Protein AF-A0AAD9K974-F1 (afdb_monomer)

Organism: NCBI:txid53620

Radius of gyration: 23.5 Å; Cα contacts (8 Å, |Δi|>4): 25; chains: 1; bounding box: 44×28×65 Å

Foldseek 3Di:
DVVVVVVVCCVVVCVVCVPVVVVVVVVVVVVVVVVVCVVCVVVVNHPDPPDPVLVVVLVVQVVVLVVCVVVVVDDPVVSVVSVCCSPVPDDD

Structure (mmCIF, N/CA/C/O backbone):
data_AF-A0AAD9K974-F1
#
_entry.id   AF-A0AAD9K974-F1
#
loop_
_atom_site.group_PDB
_atom_site.id
_atom_site.type_symbol
_atom_site.label_atom_id
_atom_site.label_alt_id
_atom_site.label_comp_id
_atom_site.label_asym_id
_atom_site.label_entity_id
_atom_site.label_seq_id
_atom_site.pdbx_PDB_ins_code
_atom_site.Cartn_x
_atom_site.Cartn_y
_atom_site.Cartn_z
_atom_site.occupancy
_atom_site.B_iso_or_equiv
_atom_site.auth_seq_id
_atom_site.auth_comp_id
_atom_site.auth_asym_id
_atom_site.auth_atom_id
_atom_site.pdbx_PDB_model_num
ATOM 1 N N . MET A 1 1 ? 5.229 -13.752 -23.398 1.00 51.62 1 MET A N 1
ATOM 2 C CA . MET A 1 1 ? 6.401 -13.051 -23.981 1.00 51.62 1 MET A CA 1
ATOM 3 C C . MET A 1 1 ? 6.726 -11.714 -23.298 1.00 51.62 1 MET A C 1
ATOM 5 O O . MET A 1 1 ? 7.898 -11.377 -23.234 1.00 51.62 1 MET A O 1
ATOM 9 N N . TYR A 1 2 ? 5.754 -10.977 -22.737 1.00 63.09 2 TYR A N 1
ATOM 10 C CA . TYR A 1 2 ? 6.002 -9.670 -22.094 1.00 63.09 2 TYR A CA 1
ATOM 11 C C . TYR A 1 2 ? 6.761 -9.756 -20.751 1.00 63.09 2 TYR A C 1
ATOM 13 O O . TYR A 1 2 ? 7.596 -8.907 -20.445 1.00 63.09 2 TYR A O 1
ATOM 21 N N . GLU A 1 3 ? 6.534 -10.816 -19.967 1.00 71.56 3 GLU A N 1
ATOM 22 C CA . GLU A 1 3 ? 7.197 -11.019 -18.667 1.00 71.56 3 GLU A CA 1
ATOM 23 C C . GLU A 1 3 ? 8.702 -11.267 -18.762 1.00 71.56 3 GLU A C 1
ATOM 25 O O . GLU A 1 3 ? 9.450 -10.740 -17.943 1.00 71.56 3 GLU A O 1
ATOM 30 N N . SER A 1 4 ? 9.166 -12.010 -19.770 1.00 75.25 4 SER A N 1
ATOM 31 C CA . SER A 1 4 ? 10.598 -12.266 -19.967 1.00 75.25 4 SER A CA 1
ATOM 32 C C . SER A 1 4 ? 11.356 -10.971 -20.255 1.00 75.25 4 SER A C 1
ATOM 34 O O . SER A 1 4 ? 12.387 -10.718 -19.641 1.00 75.25 4 SER A O 1
ATOM 36 N N . TRP A 1 5 ? 10.802 -10.106 -21.110 1.00 75.62 5 TRP A N 1
ATOM 37 C CA . TRP A 1 5 ? 11.387 -8.798 -21.408 1.00 75.62 5 TRP A CA 1
ATOM 38 C C . TRP A 1 5 ? 11.386 -7.875 -20.183 1.00 75.62 5 TRP A C 1
ATOM 40 O O . TRP A 1 5 ? 12.400 -7.255 -19.874 1.00 75.62 5 TRP A O 1
ATOM 50 N N . ASN A 1 6 ? 10.286 -7.846 -19.428 1.00 77.94 6 ASN A N 1
ATOM 51 C CA . ASN A 1 6 ? 10.172 -7.057 -18.200 1.00 77.94 6 ASN A CA 1
ATOM 52 C C . ASN A 1 6 ? 11.160 -7.537 -17.117 1.00 77.94 6 ASN A C 1
ATOM 54 O O . ASN A 1 6 ? 11.759 -6.718 -16.423 1.00 77.94 6 ASN A O 1
ATOM 58 N N . ASN A 1 7 ? 11.390 -8.850 -17.005 1.00 78.44 7 ASN 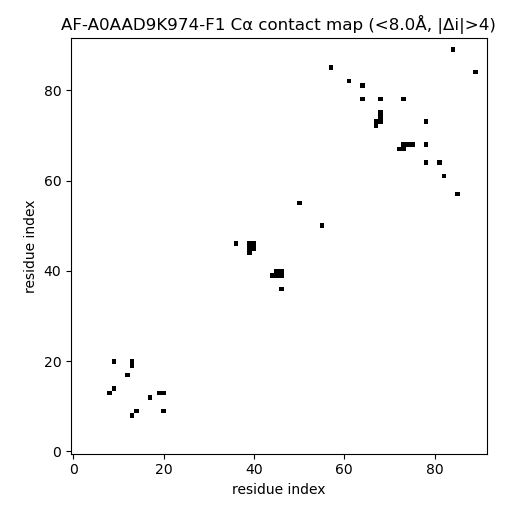A N 1
ATOM 59 C CA . ASN A 1 7 ? 12.372 -9.425 -16.083 1.00 78.44 7 ASN A CA 1
ATOM 60 C C . ASN A 1 7 ? 13.814 -9.134 -16.506 1.00 78.44 7 ASN A C 1
ATOM 62 O O . ASN A 1 7 ? 14.624 -8.754 -15.661 1.00 78.44 7 ASN A O 1
ATOM 66 N N . SER A 1 8 ? 14.140 -9.247 -17.794 1.00 78.00 8 SER A N 1
ATOM 67 C CA . SER A 1 8 ? 15.464 -8.876 -18.303 1.00 78.00 8 SER A CA 1
ATOM 68 C C . SER A 1 8 ? 15.728 -7.378 -18.127 1.00 78.00 8 SER A C 1
ATOM 70 O O . SER A 1 8 ? 16.779 -6.996 -17.620 1.00 78.00 8 SER A O 1
ATOM 72 N N . PHE A 1 9 ? 14.751 -6.524 -18.439 1.00 76.19 9 PHE A N 1
ATOM 73 C CA . PHE A 1 9 ? 14.836 -5.079 -18.222 1.00 76.19 9 PHE A CA 1
ATOM 74 C C . PHE A 1 9 ? 14.984 -4.727 -16.733 1.00 76.19 9 PHE A C 1
ATOM 76 O O . PHE A 1 9 ? 15.779 -3.861 -16.368 1.00 76.19 9 PHE A O 1
ATOM 83 N N . ARG A 1 10 ? 14.288 -5.452 -15.848 1.00 76.00 10 ARG A N 1
ATOM 84 C CA . ARG A 1 10 ? 14.456 -5.343 -14.393 1.00 76.00 10 ARG A CA 1
ATOM 85 C C . ARG A 1 10 ? 15.845 -5.739 -13.935 1.00 76.00 10 ARG A C 1
ATOM 87 O O . ARG A 1 10 ? 16.413 -5.037 -13.109 1.00 76.00 10 ARG A O 1
ATOM 94 N N . SER A 1 11 ? 16.400 -6.814 -14.476 1.00 77.31 11 SER A N 1
ATOM 95 C CA . SER A 1 11 ? 17.758 -7.241 -14.147 1.00 77.31 11 SER A CA 1
ATOM 96 C C . SER A 1 11 ? 18.812 -6.231 -14.610 1.00 77.31 11 SER A C 1
ATOM 98 O O . SER A 1 11 ? 19.801 -6.035 -13.913 1.00 77.31 11 SER A O 1
ATOM 100 N N . LEU A 1 12 ? 18.608 -5.580 -15.759 1.00 78.06 12 LEU A N 1
ATOM 101 C CA . LEU A 1 12 ? 19.547 -4.596 -16.307 1.00 78.06 12 LEU A CA 1
ATOM 102 C C . LEU A 1 12 ? 19.462 -3.236 -15.603 1.00 78.06 12 LEU A C 1
ATOM 104 O O . LEU A 1 12 ? 20.476 -2.682 -15.187 1.00 78.06 12 LEU A O 1
ATOM 108 N N . VAL A 1 13 ? 18.256 -2.684 -15.464 1.00 72.69 13 VAL A N 1
ATOM 109 C CA . VAL A 1 13 ? 18.052 -1.307 -14.979 1.00 72.69 13 VAL A CA 1
ATOM 110 C C . VAL A 1 13 ? 17.814 -1.263 -13.467 1.00 72.69 13 VAL A C 1
ATOM 112 O O . VAL A 1 13 ? 18.090 -0.254 -12.822 1.00 72.69 13 VAL A O 1
ATOM 115 N N . GLY A 1 14 ? 17.344 -2.363 -12.873 1.00 67.00 14 GLY A N 1
ATOM 116 C CA . GLY A 1 14 ? 17.054 -2.467 -11.439 1.00 67.00 14 GLY A CA 1
ATOM 117 C C . GLY A 1 14 ? 18.271 -2.321 -10.544 1.00 67.00 14 GLY A C 1
ATOM 118 O O . GLY A 1 14 ? 18.163 -1.696 -9.492 1.00 67.00 14 GLY A O 1
ATOM 119 N N . CYS A 1 15 ? 19.423 -2.828 -10.982 1.00 68.88 15 CYS A N 1
ATOM 120 C CA . CYS A 1 15 ? 20.669 -2.723 -10.227 1.00 68.88 15 CYS A CA 1
ATOM 121 C C . CYS A 1 15 ? 21.273 -1.312 -10.280 1.00 68.88 15 CYS A C 1
ATOM 123 O O . CYS A 1 15 ? 21.879 -0.873 -9.310 1.00 68.88 15 CYS A O 1
ATOM 125 N N . SER A 1 16 ? 21.096 -0.593 -11.395 1.00 78.19 16 SER A N 1
ATOM 126 C CA . SER A 1 16 ? 21.694 0.734 -11.599 1.00 78.19 16 SER A CA 1
ATOM 127 C C . SER A 1 16 ? 20.812 1.871 -11.069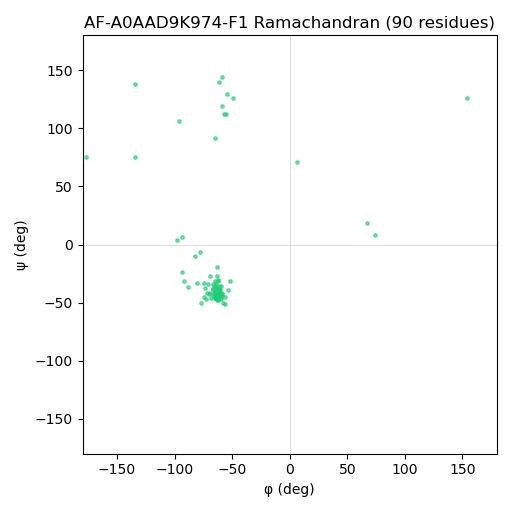 1.00 78.19 16 SER A C 1
ATOM 129 O O . SER A 1 16 ? 21.312 2.829 -10.481 1.00 78.19 16 SER A O 1
ATOM 131 N N . HIS A 1 17 ? 19.488 1.749 -11.207 1.00 76.06 17 HIS A N 1
ATOM 132 C CA . HIS A 1 17 ? 18.535 2.785 -10.810 1.00 76.06 17 HIS A CA 1
ATOM 133 C C . HIS A 1 17 ? 17.352 2.198 -10.022 1.00 76.06 17 HIS A C 1
ATOM 135 O O . HIS A 1 17 ? 16.229 2.104 -10.535 1.00 76.06 17 HIS A O 1
ATOM 141 N N . PRO A 1 18 ? 17.559 1.839 -8.741 1.00 80.38 18 PRO A N 1
ATOM 142 C CA . PRO A 1 18 ? 16.508 1.259 -7.902 1.00 80.38 18 PRO A CA 1
ATOM 143 C C . PRO A 1 18 ? 15.331 2.220 -7.671 1.00 80.38 18 PRO A C 1
ATOM 145 O O . PRO A 1 18 ? 14.197 1.784 -7.475 1.00 80.38 18 PRO A O 1
ATOM 148 N N . SER A 1 19 ? 15.574 3.533 -7.732 1.00 82.56 19 SER A N 1
ATOM 149 C CA . SER A 1 19 ? 14.543 4.570 -7.614 1.00 82.56 19 SER A CA 1
ATOM 150 C C . SER A 1 19 ? 13.506 4.496 -8.735 1.00 82.56 19 SER A C 1
ATOM 152 O O . SER A 1 19 ? 12.315 4.588 -8.455 1.00 82.56 19 SER A O 1
ATOM 154 N N . ILE A 1 20 ? 13.929 4.257 -9.980 1.00 84.12 20 ILE A N 1
ATOM 155 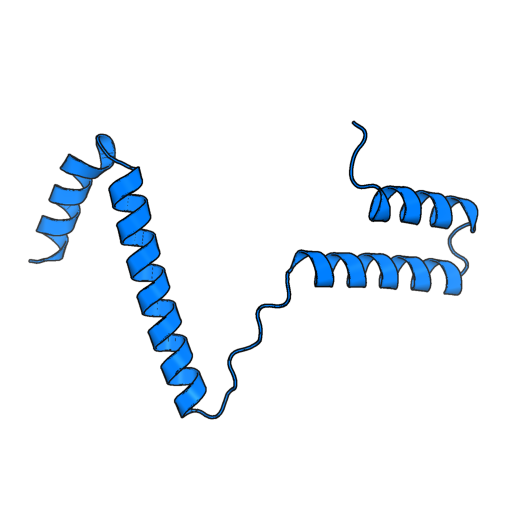C CA . ILE A 1 20 ? 13.030 4.136 -11.137 1.00 84.12 20 ILE A CA 1
ATOM 156 C C . ILE A 1 20 ? 12.085 2.949 -10.942 1.00 84.12 20 ILE A C 1
ATOM 158 O O . ILE A 1 20 ? 10.874 3.078 -11.115 1.00 84.12 20 ILE A O 1
ATOM 162 N N . TRP A 1 21 ? 12.612 1.809 -10.498 1.00 83.44 21 TRP A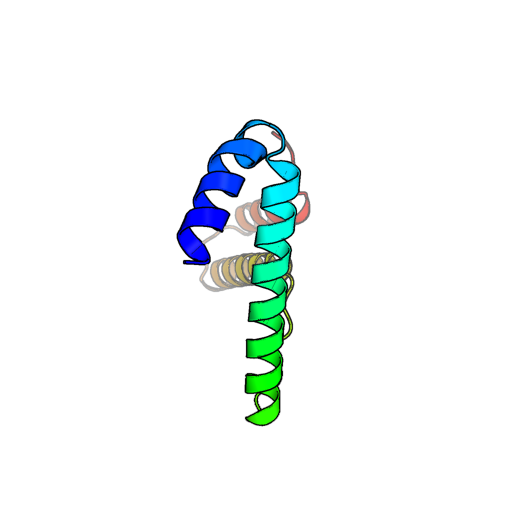 N 1
ATOM 163 C CA . TRP A 1 21 ? 11.791 0.634 -10.210 1.00 83.44 21 TRP A CA 1
ATOM 164 C C . TRP A 1 21 ? 10.854 0.831 -9.033 1.00 83.44 21 TRP A C 1
ATOM 166 O O . TRP A 1 21 ? 9.706 0.400 -9.101 1.00 83.44 21 TRP A O 1
ATOM 176 N N . LYS A 1 22 ? 11.305 1.521 -7.983 1.00 84.94 22 LYS A N 1
ATOM 177 C CA . LYS A 1 22 ? 10.445 1.903 -6.861 1.00 84.94 22 LYS A CA 1
ATOM 178 C C . LYS A 1 22 ? 9.293 2.792 -7.331 1.00 84.94 22 LYS A C 1
ATOM 180 O O . LYS A 1 22 ? 8.161 2.583 -6.911 1.00 84.94 22 LYS A O 1
ATOM 185 N N . THR A 1 23 ? 9.551 3.729 -8.240 1.00 87.19 23 THR A N 1
ATOM 186 C CA . THR A 1 23 ? 8.513 4.572 -8.848 1.00 87.19 23 THR A CA 1
ATOM 187 C C . THR A 1 23 ? 7.537 3.754 -9.690 1.00 87.19 23 THR A C 1
ATOM 189 O O . THR A 1 23 ? 6.330 3.912 -9.529 1.00 87.19 23 THR A O 1
ATOM 192 N N . ILE A 1 24 ? 8.024 2.842 -10.536 1.00 87.62 24 ILE A N 1
ATOM 193 C CA . ILE A 1 24 ? 7.170 1.959 -11.350 1.00 87.62 24 ILE A CA 1
ATOM 194 C C . ILE A 1 24 ? 6.305 1.055 -10.458 1.00 87.62 24 ILE A C 1
ATOM 196 O O . ILE A 1 24 ? 5.116 0.885 -10.718 1.00 87.62 24 ILE A O 1
ATOM 200 N N . ASP A 1 25 ? 6.879 0.484 -9.399 1.00 87.12 25 ASP A N 1
ATOM 201 C CA . ASP A 1 25 ? 6.155 -0.349 -8.435 1.00 87.12 25 ASP A CA 1
ATOM 202 C C . ASP A 1 25 ? 5.081 0.452 -7.688 1.00 87.12 25 ASP A C 1
ATOM 204 O O . ASP A 1 25 ? 3.932 0.021 -7.591 1.00 87.12 25 ASP A O 1
ATOM 208 N N . ASN A 1 26 ? 5.423 1.661 -7.240 1.00 88.75 26 ASN A N 1
ATOM 209 C CA . ASN A 1 26 ? 4.471 2.572 -6.613 1.00 88.75 26 ASN A CA 1
ATOM 210 C C . ASN A 1 26 ? 3.333 2.950 -7.568 1.00 88.75 26 ASN A C 1
ATOM 212 O O . ASN A 1 26 ? 2.180 2.948 -7.149 1.00 88.75 26 ASN A O 1
ATOM 216 N N . LEU A 1 27 ? 3.630 3.208 -8.844 1.00 92.12 27 LEU A N 1
ATOM 217 C CA . LEU A 1 27 ? 2.618 3.522 -9.852 1.00 92.12 27 LEU A CA 1
ATOM 218 C C . LEU A 1 27 ? 1.670 2.338 -10.090 1.00 92.12 27 LEU A C 1
ATOM 220 O O . LEU A 1 27 ? 0.457 2.517 -10.140 1.00 92.12 27 LEU A O 1
ATOM 224 N N . ARG A 1 28 ? 2.203 1.111 -10.166 1.00 90.38 28 ARG A N 1
ATOM 225 C CA . ARG A 1 28 ? 1.387 -0.111 -10.280 1.00 90.38 28 ARG A CA 1
ATOM 226 C C . ARG A 1 28 ? 0.486 -0.306 -9.062 1.00 90.38 28 ARG A C 1
ATOM 228 O O . ARG A 1 28 ? -0.683 -0.660 -9.206 1.00 90.38 28 ARG A O 1
ATOM 235 N N . LYS A 1 29 ? 1.014 -0.064 -7.860 1.00 90.62 29 LYS A N 1
ATOM 236 C CA . LYS A 1 29 ? 0.231 -0.112 -6.617 1.00 90.62 29 LYS A CA 1
ATOM 237 C C . LYS A 1 29 ? -0.868 0.943 -6.604 1.00 90.62 29 LYS A C 1
ATOM 239 O O . LYS A 1 29 ? -1.984 0.632 -6.199 1.00 90.62 29 LYS A O 1
ATOM 244 N N . ASP A 1 30 ? -0.568 2.160 -7.044 1.00 90.06 30 ASP A N 1
ATOM 245 C CA . ASP A 1 30 ? -1.544 3.245 -7.132 1.00 90.06 30 ASP A CA 1
ATOM 246 C C . ASP A 1 30 ? -2.679 2.896 -8.101 1.00 90.06 30 ASP A C 1
ATOM 248 O O . ASP A 1 30 ? -3.848 2.915 -7.718 1.00 90.06 30 ASP A O 1
ATOM 252 N N . GLN A 1 31 ? -2.332 2.409 -9.294 1.00 92.31 31 GLN A N 1
ATOM 253 C CA . GLN A 1 31 ? -3.299 1.942 -10.283 1.00 92.31 31 GLN A CA 1
ATOM 254 C C . GLN A 1 31 ? -4.216 0.843 -9.726 1.00 92.31 31 GLN A C 1
ATOM 256 O O . GLN A 1 31 ? -5.433 0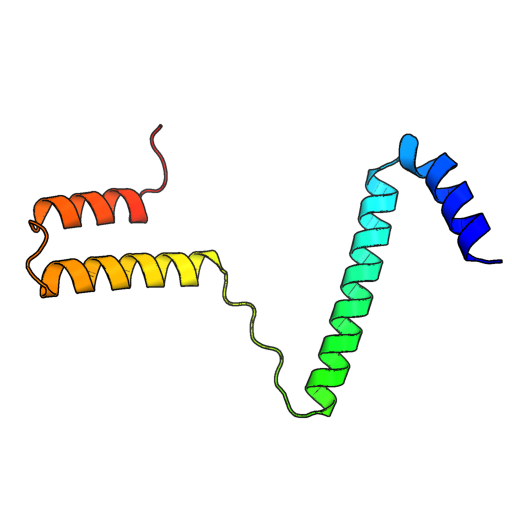.907 -9.904 1.00 92.31 31 GLN A O 1
ATOM 261 N N . ASN A 1 32 ? -3.664 -0.144 -9.016 1.00 89.56 32 ASN A N 1
ATOM 262 C CA . ASN A 1 32 ? -4.465 -1.191 -8.382 1.00 89.56 32 ASN A CA 1
ATOM 263 C C . ASN A 1 32 ? -5.391 -0.621 -7.290 1.00 89.56 32 ASN A C 1
ATOM 265 O O . ASN A 1 32 ? -6.570 -0.962 -7.220 1.00 89.56 32 ASN A O 1
ATOM 269 N N . ASN A 1 33 ? -4.888 0.298 -6.461 1.00 86.81 33 ASN A N 1
ATOM 270 C CA . ASN A 1 33 ? -5.698 0.962 -5.439 1.00 86.81 33 ASN A CA 1
ATOM 271 C C . ASN A 1 33 ? -6.859 1.755 -6.054 1.00 86.81 33 ASN A C 1
ATOM 273 O O . ASN A 1 33 ? -7.966 1.712 -5.516 1.00 86.81 33 ASN A O 1
ATOM 277 N N . LEU A 1 34 ? -6.628 2.441 -7.176 1.00 87.75 34 LEU A N 1
ATOM 278 C CA . LEU A 1 34 ? -7.661 3.159 -7.920 1.00 87.75 34 LEU A CA 1
ATOM 279 C C . LEU A 1 34 ? -8.716 2.205 -8.480 1.00 87.75 34 LEU A C 1
ATOM 281 O O . LEU A 1 34 ? -9.905 2.445 -8.295 1.00 87.75 34 LEU A O 1
ATOM 285 N N . GLN A 1 35 ? -8.308 1.093 -9.094 1.00 90.81 35 GLN A N 1
ATOM 286 C CA . GLN A 1 35 ? -9.249 0.086 -9.598 1.00 90.81 35 GLN A CA 1
ATOM 287 C C . GLN A 1 35 ? -10.126 -0.487 -8.481 1.00 90.81 35 GLN A C 1
ATOM 289 O O . GLN A 1 35 ? -11.343 -0.600 -8.632 1.00 90.81 35 GLN A O 1
ATOM 294 N N . VAL A 1 36 ? -9.527 -0.792 -7.330 1.00 87.44 36 VAL A N 1
ATOM 295 C CA . VAL A 1 36 ? -10.260 -1.258 -6.149 1.00 87.44 36 VAL A CA 1
ATOM 296 C C . VAL A 1 36 ? -11.199 -0.174 -5.615 1.00 87.44 36 VAL A C 1
ATOM 298 O O . VAL A 1 36 ? -12.309 -0.494 -5.196 1.00 87.44 36 VAL A O 1
ATOM 301 N N . ALA A 1 37 ? -10.790 1.096 -5.626 1.00 83.12 37 ALA A N 1
ATOM 302 C CA . ALA A 1 37 ? -11.637 2.208 -5.203 1.00 83.12 37 ALA A CA 1
ATOM 303 C C . ALA A 1 37 ? -12.853 2.378 -6.126 1.00 83.12 37 ALA A C 1
ATOM 305 O O . ALA A 1 37 ? -13.971 2.441 -5.623 1.00 83.12 37 ALA A O 1
ATOM 306 N N . ILE A 1 38 ? -12.652 2.347 -7.447 1.00 88.31 38 ILE A N 1
ATOM 307 C CA . ILE A 1 38 ? -13.726 2.399 -8.453 1.00 88.31 38 ILE A CA 1
ATOM 308 C C . ILE A 1 38 ? -14.701 1.228 -8.265 1.00 88.31 38 ILE A C 1
ATOM 310 O O . ILE A 1 38 ? -15.915 1.412 -8.297 1.00 88.31 38 ILE A O 1
ATOM 314 N N . LEU A 1 39 ? -14.188 0.019 -8.019 1.00 88.25 39 LEU A N 1
ATOM 315 C CA . LEU A 1 39 ? -15.022 -1.161 -7.775 1.00 88.25 39 LEU A CA 1
ATOM 316 C C . LEU A 1 39 ? -15.817 -1.075 -6.462 1.00 88.25 39 LEU A C 1
ATOM 318 O O . LEU A 1 39 ? -16.910 -1.622 -6.359 1.00 88.25 39 LEU A O 1
ATOM 322 N N . ARG A 1 40 ? -15.260 -0.449 -5.424 1.00 83.75 40 ARG A N 1
ATOM 323 C CA . ARG A 1 40 ? -15.968 -0.239 -4.152 1.00 83.75 40 ARG A CA 1
ATOM 324 C C . ARG A 1 40 ? -17.064 0.807 -4.301 1.00 83.75 40 ARG A C 1
ATOM 326 O O . ARG A 1 40 ? -18.172 0.578 -3.823 1.00 83.75 40 ARG A O 1
ATOM 333 N N . ASP A 1 41 ? -16.763 1.885 -5.017 1.00 83.50 41 ASP A N 1
ATOM 334 C CA . ASP A 1 41 ? -17.712 2.946 -5.339 1.00 83.50 41 ASP A CA 1
ATOM 335 C C . ASP A 1 41 ? -18.907 2.406 -6.138 1.00 83.50 41 ASP A C 1
ATOM 337 O O . ASP A 1 41 ? -20.053 2.586 -5.733 1.00 83.50 41 ASP A O 1
ATOM 341 N N . SER A 1 42 ? -18.655 1.590 -7.170 1.00 86.88 42 SER A N 1
ATOM 342 C CA . SER A 1 42 ? -19.723 0.949 -7.954 1.00 86.88 42 SER A CA 1
ATOM 343 C C . SER A 1 42 ? -20.591 -0.029 -7.154 1.00 86.88 42 SER A C 1
ATOM 345 O O . SER A 1 42 ? -21.715 -0.332 -7.547 1.00 86.88 42 SER A O 1
ATOM 347 N N . ARG A 1 43 ? -20.097 -0.513 -6.009 1.00 89.12 43 ARG A N 1
ATOM 348 C CA . ARG A 1 43 ? -20.831 -1.370 -5.063 1.00 89.12 43 ARG A CA 1
ATOM 349 C C . ARG A 1 43 ? -21.521 -0.581 -3.947 1.00 89.12 43 ARG A C 1
ATOM 351 O O . ARG A 1 43 ? -22.016 -1.198 -3.005 1.00 89.12 43 ARG A O 1
ATOM 358 N N . GLY A 1 44 ? -21.513 0.753 -4.002 1.00 85.38 44 GLY A N 1
ATOM 359 C CA . GLY A 1 44 ? -22.076 1.616 -2.962 1.00 85.38 44 GLY A CA 1
ATOM 360 C C . GLY A 1 44 ? -21.321 1.552 -1.630 1.00 85.38 44 GLY A C 1
ATOM 361 O O . GLY A 1 44 ? -21.870 1.916 -0.593 1.00 85.38 44 GLY A O 1
ATOM 362 N N . GLN A 1 45 ? -20.075 1.067 -1.629 1.00 78.19 45 GLN A N 1
ATOM 363 C CA . GLN A 1 45 ? -19.223 1.031 -0.444 1.00 78.19 45 GLN A CA 1
ATOM 364 C C . GLN A 1 45 ? -18.310 2.261 -0.462 1.00 78.19 45 GLN A C 1
ATOM 366 O O . GLN A 1 45 ? -17.355 2.290 -1.244 1.00 78.19 45 GLN A O 1
ATOM 371 N N . PRO A 1 46 ? -18.553 3.275 0.387 1.00 68.56 46 PRO A N 1
ATOM 372 C CA . PRO A 1 46 ? -17.719 4.465 0.393 1.00 68.56 46 PRO A CA 1
ATOM 373 C C . PRO A 1 46 ? -16.271 4.090 0.748 1.00 68.56 46 PRO A C 1
ATOM 375 O O . PRO A 1 46 ? -16.043 3.252 1.632 1.00 68.56 46 PRO A O 1
ATOM 378 N N . PRO A 1 47 ? -15.262 4.694 0.091 1.00 65.50 47 PRO A N 1
ATOM 379 C CA . PRO A 1 47 ? -13.872 4.451 0.435 1.00 65.50 47 PRO A CA 1
ATOM 380 C C . PRO A 1 47 ? -13.652 4.826 1.902 1.00 65.50 47 PRO A C 1
ATOM 382 O O . PRO A 1 47 ? -13.855 5.971 2.310 1.00 65.50 47 PRO A O 1
ATOM 385 N N . ARG A 1 48 ? -13.248 3.840 2.715 1.00 64.88 48 ARG A N 1
ATOM 386 C CA . ARG A 1 48 ? -12.921 4.049 4.129 1.00 64.88 48 ARG A CA 1
ATOM 387 C C . ARG A 1 48 ? -11.863 5.149 4.190 1.00 64.88 48 ARG A C 1
ATOM 389 O O . ARG A 1 48 ? -10.745 4.945 3.711 1.00 64.88 48 ARG A O 1
ATOM 396 N N . LYS A 1 49 ? -12.227 6.320 4.731 1.00 63.28 49 LYS A N 1
ATOM 397 C CA . LYS A 1 49 ? -11.281 7.419 4.959 1.00 63.28 49 LYS A CA 1
ATOM 398 C C . LYS A 1 49 ? -10.070 6.822 5.665 1.00 63.28 49 LYS A C 1
ATOM 400 O O . LYS A 1 49 ? -10.231 6.125 6.670 1.00 63.28 49 LYS A O 1
ATOM 405 N N . ARG A 1 50 ? -8.873 7.043 5.116 1.00 58.16 50 ARG A N 1
ATOM 406 C CA . ARG A 1 50 ? -7.630 6.667 5.790 1.00 58.16 50 ARG A CA 1
ATOM 407 C C . ARG A 1 50 ? -7.554 7.535 7.042 1.00 58.16 50 ARG A C 1
ATOM 409 O O . ARG A 1 50 ? -7.111 8.675 6.971 1.00 58.16 50 ARG A O 1
ATOM 416 N N . GLY A 1 51 ? -8.076 7.035 8.160 1.00 56.97 51 GLY A N 1
ATOM 417 C CA . GLY A 1 51 ? -7.787 7.618 9.460 1.00 56.97 51 GLY A CA 1
ATOM 418 C C . GLY A 1 51 ? -6.272 7.659 9.582 1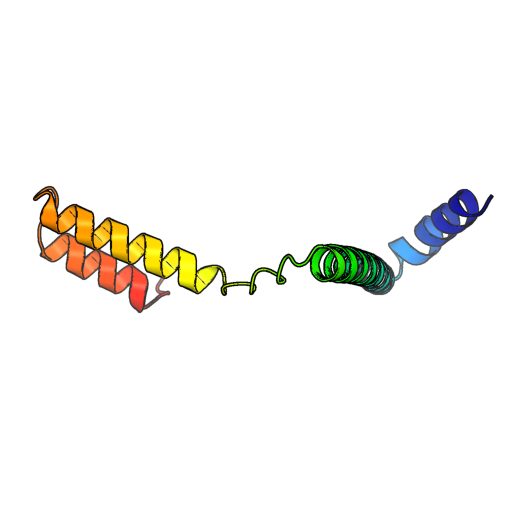.00 56.97 51 GLY A C 1
ATOM 419 O O . GLY A 1 51 ? -5.607 6.670 9.265 1.00 56.97 51 GLY A O 1
ATOM 420 N N . HIS A 1 52 ? -5.721 8.815 9.936 1.00 60.50 52 HIS A N 1
ATOM 421 C CA . HIS A 1 52 ? -4.296 8.919 10.195 1.00 60.50 52 HIS A CA 1
ATOM 422 C C . HIS A 1 52 ? -3.976 7.905 11.298 1.00 60.50 52 HIS A C 1
ATOM 424 O O . HIS A 1 52 ? -4.494 8.023 12.411 1.00 60.50 52 HIS A O 1
ATOM 430 N N . CYS A 1 53 ? -3.226 6.853 10.956 1.00 57.34 53 CYS A N 1
ATOM 431 C CA . CYS A 1 53 ? -3.045 5.676 11.811 1.00 57.34 53 CYS A CA 1
ATOM 432 C C . CYS A 1 53 ? -2.567 6.093 13.209 1.00 57.34 53 CYS A C 1
ATOM 434 O O . CYS A 1 53 ? -3.125 5.664 14.215 1.00 57.34 53 CYS A O 1
ATOM 436 N N . SER A 1 54 ? -1.678 7.087 13.257 1.00 62.34 54 SER A N 1
ATOM 437 C CA . SER A 1 54 ? -1.134 7.655 14.490 1.00 62.34 54 SER A CA 1
ATOM 438 C C . SER A 1 54 ? -2.193 8.303 15.388 1.00 62.34 54 SER A C 1
ATOM 440 O O . SER A 1 54 ? -2.059 8.279 16.605 1.00 62.34 54 SER A O 1
ATOM 442 N N . THR A 1 55 ? -3.267 8.863 14.821 1.00 66.12 55 THR A N 1
ATOM 443 C CA . THR A 1 55 ? -4.373 9.441 15.603 1.00 66.12 55 THR A CA 1
ATOM 444 C C . THR A 1 55 ? -5.227 8.343 16.226 1.00 66.12 55 THR A C 1
ATOM 446 O O . THR A 1 55 ? -5.637 8.472 17.373 1.00 66.12 55 THR A O 1
ATOM 449 N N . THR A 1 56 ? -5.443 7.240 15.505 1.00 71.94 56 THR A N 1
ATOM 450 C CA . THR A 1 56 ? -6.197 6.086 16.025 1.00 71.94 56 THR A CA 1
ATOM 451 C C . THR A 1 56 ? -5.404 5.370 17.120 1.00 71.94 56 THR A C 1
ATOM 453 O O . THR A 1 56 ? -5.952 5.028 18.162 1.00 71.94 56 THR A O 1
ATOM 456 N N . GLU A 1 57 ? -4.095 5.206 16.930 1.00 75.31 57 GLU A N 1
ATOM 457 C CA . GLU A 1 57 ? -3.200 4.618 17.931 1.00 75.31 57 GLU A CA 1
ATOM 458 C C . GLU A 1 57 ? -3.091 5.485 19.190 1.00 75.31 57 GLU A C 1
ATOM 460 O O . GLU A 1 57 ? -3.116 4.962 20.304 1.00 75.31 57 GLU A O 1
ATOM 465 N N . LEU A 1 58 ? -3.015 6.811 19.034 1.00 78.44 58 LEU A N 1
ATOM 466 C CA . LEU A 1 58 ? -3.036 7.748 20.155 1.00 78.44 58 LEU A CA 1
ATOM 467 C C . LEU A 1 58 ? -4.362 7.674 20.920 1.00 78.44 58 LEU A C 1
ATOM 469 O O . LEU A 1 58 ? -4.356 7.558 22.143 1.00 78.44 58 LEU A O 1
ATOM 473 N N . GLN A 1 59 ? -5.491 7.691 20.209 1.00 80.44 59 GLN A N 1
ATOM 474 C CA . GLN A 1 59 ? -6.818 7.553 20.814 1.00 80.44 59 GLN A CA 1
ATOM 475 C C . GLN A 1 59 ? -6.953 6.236 21.580 1.00 80.44 59 GLN A C 1
ATOM 477 O O . GLN A 1 59 ? -7.456 6.236 22.700 1.00 80.44 59 GLN A O 1
ATOM 482 N N . GLN A 1 60 ? -6.441 5.133 21.029 1.00 81.31 60 GLN A N 1
ATOM 483 C CA . GLN A 1 60 ? -6.460 3.838 21.703 1.00 81.31 60 GLN A CA 1
ATOM 484 C C . GLN A 1 60 ? -5.587 3.830 22.966 1.00 81.31 60 GLN A C 1
ATOM 486 O O . GLN A 1 60 ? -6.003 3.303 23.996 1.00 81.31 60 GLN A O 1
ATOM 491 N N . LYS A 1 61 ? -4.395 4.439 22.920 1.00 80.19 61 LYS A N 1
ATOM 492 C CA . LYS A 1 61 ? -3.512 4.570 24.091 1.00 80.19 61 LYS A CA 1
ATOM 493 C C . LYS A 1 61 ? -4.154 5.407 25.197 1.00 80.19 61 LYS A C 1
ATOM 495 O O . LYS A 1 61 ? -4.120 4.995 26.353 1.00 80.19 61 LYS A O 1
ATOM 500 N N . LEU A 1 62 ? -4.768 6.536 24.841 1.00 82.12 62 LEU A N 1
ATOM 501 C CA . LEU A 1 62 ? -5.489 7.391 25.787 1.00 82.12 62 LEU A CA 1
ATOM 502 C C . LEU A 1 62 ? -6.687 6.663 26.399 1.00 82.12 62 LEU A C 1
ATOM 504 O O . LEU A 1 62 ? -6.851 6.683 27.614 1.00 82.12 62 LEU A O 1
ATOM 508 N N . HIS A 1 63 ? -7.469 5.959 25.580 1.00 84.50 63 HIS A N 1
ATOM 509 C CA . HIS A 1 63 ? -8.594 5.156 26.049 1.00 84.50 63 HIS A CA 1
ATOM 510 C C . HIS A 1 63 ? -8.145 4.103 27.069 1.00 84.50 63 HIS A C 1
ATOM 512 O O . HIS A 1 63 ? -8.682 4.043 28.170 1.00 84.50 63 HIS A O 1
ATOM 518 N N . ASN A 1 64 ? -7.109 3.326 26.745 1.00 81.00 64 ASN A N 1
ATOM 519 C CA . ASN A 1 64 ? -6.582 2.290 27.635 1.00 81.00 64 ASN A CA 1
ATOM 520 C C . ASN A 1 64 ? -6.058 2.872 28.955 1.00 81.00 64 ASN A C 1
ATOM 522 O O . ASN A 1 64 ? -6.205 2.256 30.012 1.00 81.00 64 ASN A O 1
ATOM 526 N N . LEU A 1 65 ? -5.455 4.062 28.903 1.00 77.75 65 LEU A N 1
ATOM 527 C CA . LEU A 1 65 ? -4.972 4.754 30.088 1.00 77.75 65 LEU A CA 1
ATOM 528 C C . LEU A 1 65 ? -6.131 5.217 30.976 1.00 77.75 65 LEU A C 1
ATOM 530 O O . LEU A 1 65 ? -6.108 4.942 32.170 1.00 77.75 65 LEU A O 1
ATOM 534 N N . CYS A 1 66 ? -7.171 5.825 30.399 1.00 76.75 66 CYS A N 1
ATOM 535 C CA . CYS A 1 66 ? -8.380 6.206 31.130 1.00 76.75 66 CYS A CA 1
ATOM 536 C C . CYS A 1 66 ? -9.076 4.991 31.757 1.00 76.75 66 CYS A C 1
ATOM 538 O O . CYS A 1 66 ? -9.405 5.031 32.939 1.00 76.75 66 CYS A O 1
ATOM 540 N N . SER A 1 67 ? -9.225 3.889 31.014 1.00 79.44 67 SER A N 1
ATOM 541 C CA . SER A 1 67 ? -9.796 2.647 31.548 1.00 79.44 67 SER A CA 1
ATOM 542 C C . SER A 1 67 ? -8.987 2.091 32.726 1.00 79.44 67 SER A C 1
ATOM 544 O O . SER A 1 67 ? -9.573 1.593 33.679 1.00 79.44 67 SER A O 1
ATOM 546 N N . SER A 1 68 ? -7.656 2.234 32.707 1.00 69.69 68 SER A N 1
ATOM 547 C CA . SER A 1 68 ? -6.779 1.772 33.798 1.00 69.69 68 SER A CA 1
ATOM 548 C C . SER A 1 68 ? -6.923 2.591 35.091 1.00 69.69 68 SER A C 1
ATOM 550 O O . SER A 1 68 ? -6.660 2.067 36.171 1.00 69.69 68 SER A O 1
ATOM 552 N N . ILE A 1 69 ? -7.324 3.866 34.995 1.00 70.81 69 ILE A N 1
ATOM 553 C CA . ILE A 1 69 ? -7.627 4.722 36.158 1.00 70.81 69 ILE A CA 1
ATOM 554 C C . ILE A 1 69 ? -8.966 4.307 36.768 1.00 70.81 69 ILE A C 1
ATOM 556 O O . ILE A 1 69 ? -9.083 4.190 37.984 1.00 70.81 69 ILE A O 1
ATOM 560 N N . THR A 1 70 ? -9.976 4.084 35.921 1.00 67.50 70 THR A N 1
ATOM 561 C CA . THR A 1 70 ? -11.327 3.700 36.354 1.00 67.50 70 THR A CA 1
ATOM 562 C C . THR A 1 70 ? -11.344 2.341 37.053 1.00 67.50 70 THR A C 1
ATOM 564 O O . THR A 1 70 ? -12.115 2.159 37.989 1.00 67.50 70 THR A O 1
ATOM 567 N N . ASP A 1 71 ? -10.469 1.420 36.645 1.00 68.94 71 ASP A N 1
ATOM 568 C CA . ASP A 1 71 ? -10.319 0.089 37.248 1.00 68.94 71 ASP A CA 1
ATOM 569 C C . ASP A 1 71 ? -9.518 0.100 38.574 1.00 68.94 71 ASP A C 1
ATOM 571 O O . ASP A 1 71 ? -9.422 -0.910 39.261 1.00 68.94 71 ASP A O 1
ATOM 575 N N . GLY A 1 72 ? -8.938 1.245 38.969 1.00 63.25 72 GLY A N 1
ATOM 576 C CA . GLY A 1 72 ? -8.209 1.401 40.237 1.00 63.25 72 GLY A CA 1
ATOM 577 C C . GLY A 1 72 ? -6.821 0.744 40.279 1.00 63.25 72 GLY A C 1
ATOM 578 O O . GLY A 1 72 ? -6.185 0.714 41.329 1.00 63.25 72 GLY A O 1
ATOM 579 N N . HIS A 1 73 ? -6.323 0.241 39.145 1.00 58.31 73 HIS A N 1
ATOM 580 C CA . HIS A 1 73 ? -5.076 -0.529 39.057 1.00 58.31 73 HIS A CA 1
ATOM 581 C C . HIS A 1 73 ? -3.801 0.349 38.994 1.00 58.31 73 HIS A C 1
ATOM 583 O O . HIS A 1 73 ? -2.683 -0.167 39.078 1.00 58.31 73 HIS A O 1
ATOM 589 N N . LYS A 1 74 ? -3.915 1.676 38.822 1.00 61.19 74 LYS A N 1
ATOM 590 C CA . LYS A 1 74 ? -2.760 2.597 38.754 1.00 61.19 74 LYS A CA 1
ATOM 591 C C . LYS A 1 74 ? -2.954 3.847 39.602 1.00 61.19 74 LYS A C 1
ATOM 593 O O . LYS A 1 74 ? -4.011 4.471 39.556 1.00 61.19 74 LYS A O 1
ATOM 598 N N . SER A 1 75 ? -1.888 4.249 40.303 1.00 68.69 75 SER A N 1
ATOM 599 C CA . SER A 1 75 ?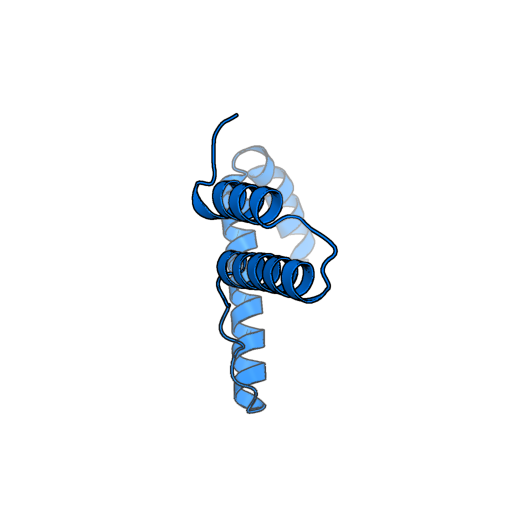 -1.817 5.565 40.941 1.00 68.69 75 SER A CA 1
ATOM 600 C C . SER A 1 75 ? -1.969 6.657 39.876 1.00 68.69 75 SER A C 1
ATOM 602 O O . SER A 1 75 ? -1.488 6.533 38.741 1.00 68.69 75 SER A O 1
ATOM 604 N N . MET A 1 76 ? -2.637 7.752 40.240 1.00 68.19 76 MET A N 1
ATOM 605 C CA . MET A 1 76 ? -2.798 8.940 39.393 1.00 68.19 76 MET A CA 1
ATOM 606 C C . MET A 1 76 ? -1.441 9.441 38.862 1.00 68.19 76 MET A C 1
ATOM 608 O O . MET A 1 76 ? -1.340 9.927 37.737 1.00 68.19 76 MET A O 1
ATOM 612 N N . GLU A 1 77 ? -0.377 9.258 39.640 1.00 69.19 77 GLU A N 1
ATOM 613 C CA . GLU A 1 77 ? 0.990 9.670 39.316 1.00 69.19 77 GLU A CA 1
ATOM 614 C C . GLU A 1 77 ? 1.584 8.884 38.136 1.00 69.19 77 GLU A C 1
ATOM 616 O O . GLU A 1 77 ? 2.158 9.480 37.221 1.00 69.19 77 GLU A O 1
ATOM 621 N N . ASP A 1 78 ? 1.389 7.562 38.092 1.00 68.25 78 ASP A N 1
ATOM 622 C CA . ASP A 1 78 ? 1.809 6.714 36.966 1.00 68.25 78 ASP A CA 1
ATOM 623 C C . ASP A 1 78 ? 1.049 7.055 35.685 1.00 68.25 78 ASP A C 1
ATOM 625 O O . ASP A 1 78 ? 1.574 6.966 34.571 1.00 68.25 78 ASP A O 1
ATOM 629 N N . THR A 1 79 ? -0.194 7.494 35.846 1.00 66.81 79 THR A N 1
ATOM 630 C CA . THR A 1 79 ? -1.040 7.918 34.737 1.00 66.81 79 THR A CA 1
ATOM 631 C C . THR A 1 79 ? -0.579 9.258 34.175 1.00 66.81 79 THR A C 1
ATOM 633 O O . THR A 1 79 ? -0.403 9.382 32.962 1.00 66.81 79 THR A O 1
ATOM 636 N N . MET A 1 80 ? -0.304 10.244 35.032 1.00 72.62 80 MET A N 1
ATOM 637 C CA . MET A 1 80 ? 0.257 11.531 34.609 1.00 72.62 80 MET A CA 1
ATOM 638 C C . MET A 1 80 ? 1.617 11.356 33.924 1.00 72.62 80 MET A C 1
ATOM 640 O O . MET A 1 80 ? 1.875 11.986 32.898 1.00 72.62 80 MET A O 1
ATOM 644 N N . ARG A 1 81 ? 2.452 10.430 34.414 1.00 75.31 81 ARG A N 1
ATOM 645 C CA . ARG A 1 81 ? 3.712 10.050 33.761 1.00 75.31 81 ARG A CA 1
ATOM 646 C C . ARG A 1 81 ? 3.472 9.442 32.374 1.00 75.31 81 ARG A C 1
ATOM 648 O O . ARG A 1 81 ? 4.102 9.857 31.404 1.00 75.31 81 ARG A O 1
ATOM 655 N N . GLY A 1 82 ? 2.524 8.511 32.252 1.00 70.62 82 GLY A N 1
ATOM 656 C CA . GLY A 1 82 ? 2.136 7.903 30.975 1.00 70.62 82 GLY A CA 1
ATOM 657 C C . GLY A 1 82 ? 1.574 8.908 29.960 1.00 70.62 82 GLY A C 1
ATOM 658 O O . GLY A 1 82 ? 1.901 8.830 28.772 1.00 70.62 82 GLY A O 1
ATOM 659 N N . LEU A 1 83 ? 0.791 9.889 30.419 1.00 73.50 83 LEU A N 1
ATOM 660 C CA . LEU A 1 83 ? 0.317 11.011 29.602 1.00 73.50 83 LEU A CA 1
ATOM 661 C C . LEU A 1 83 ? 1.482 11.879 29.120 1.00 73.50 83 LEU A C 1
ATOM 663 O O . LEU A 1 83 ? 1.522 12.219 27.940 1.00 73.50 83 LEU A O 1
ATOM 667 N N . GLY A 1 84 ? 2.457 12.163 29.988 1.00 75.38 84 GLY A N 1
ATOM 668 C CA . GLY A 1 84 ? 3.683 12.875 29.626 1.00 75.38 84 GLY A CA 1
ATOM 669 C C . GLY A 1 84 ? 4.435 12.184 28.488 1.00 75.38 84 GLY A C 1
ATOM 670 O O . GLY A 1 84 ? 4.689 12.800 27.456 1.00 75.38 84 GLY A O 1
ATOM 671 N N . HIS A 1 85 ? 4.691 10.878 28.605 1.00 73.31 85 HIS A N 1
ATOM 672 C CA . HIS A 1 85 ? 5.347 10.103 27.542 1.00 73.31 85 HIS A CA 1
ATOM 673 C C . HIS A 1 85 ? 4.541 10.049 26.238 1.00 73.31 85 HIS A C 1
ATOM 675 O O . HIS A 1 85 ? 5.114 9.987 25.151 1.00 73.31 85 HIS A O 1
ATOM 681 N N . THR A 1 86 ? 3.212 10.083 26.336 1.00 67.56 86 THR A N 1
ATOM 682 C CA . THR A 1 86 ? 2.318 10.003 25.176 1.00 67.56 86 THR A CA 1
ATOM 683 C C . THR A 1 86 ? 2.171 11.353 24.459 1.00 67.56 86 THR A C 1
ATOM 685 O O . THR A 1 86 ? 2.048 11.374 23.237 1.00 67.56 86 THR A O 1
ATOM 688 N N . ALA A 1 87 ? 2.213 12.473 25.188 1.00 63.69 87 ALA A N 1
ATOM 689 C CA . ALA A 1 87 ? 2.016 13.822 24.651 1.00 63.69 87 ALA A 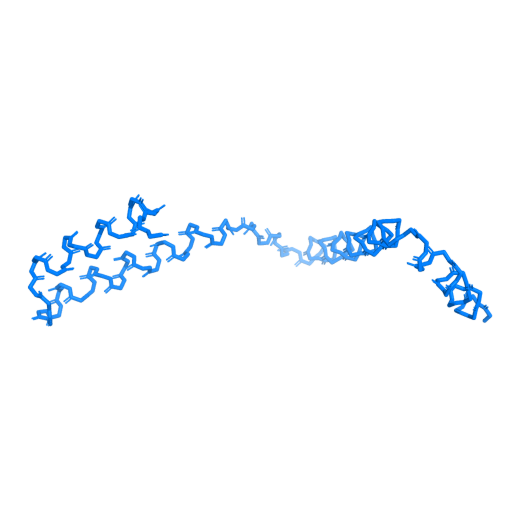CA 1
ATOM 690 C C . ALA A 1 87 ? 3.318 14.526 24.220 1.00 63.69 87 ALA A C 1
ATOM 692 O O . ALA A 1 87 ? 3.293 15.304 23.271 1.00 63.69 87 ALA A O 1
ATOM 693 N N . LEU A 1 88 ? 4.451 14.257 24.881 1.00 59.94 88 LEU A N 1
ATOM 694 C CA . LEU A 1 88 ? 5.728 14.956 24.644 1.00 59.94 88 LEU A CA 1
ATOM 695 C C . LEU A 1 88 ? 6.700 14.221 23.715 1.00 59.94 88 LEU A C 1
ATOM 697 O O . LEU A 1 88 ? 7.807 14.705 23.527 1.00 59.94 88 LEU A O 1
ATOM 701 N N . GLY A 1 89 ? 6.296 13.083 23.140 1.00 61.88 89 GLY A N 1
ATOM 702 C CA . GLY A 1 89 ? 7.028 12.272 22.157 1.00 61.88 89 GLY A CA 1
ATOM 703 C C . GLY A 1 89 ? 8.472 12.679 21.822 1.00 61.88 89 GLY A C 1
ATOM 704 O O . GLY A 1 89 ? 8.712 13.147 20.715 1.00 61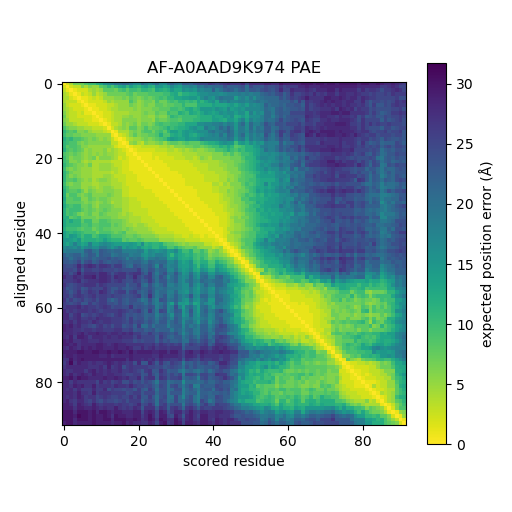.88 89 GLY A O 1
ATOM 705 N N . ARG A 1 90 ? 9.406 12.476 22.763 1.00 53.06 90 ARG A N 1
ATOM 706 C CA . ARG A 1 90 ? 10.875 12.351 22.625 1.00 53.06 90 ARG A CA 1
ATOM 707 C C . ARG A 1 90 ? 11.538 12.774 23.931 1.00 53.06 90 ARG A C 1
ATOM 709 O O . ARG A 1 90 ? 11.343 13.903 24.362 1.00 53.06 90 ARG A O 1
ATOM 716 N N . SER A 1 91 ? 12.375 11.906 24.486 1.00 43.88 91 SER A N 1
ATOM 717 C CA . SER A 1 91 ? 13.677 12.248 25.079 1.00 43.88 91 SER A CA 1
ATOM 718 C C . SER A 1 91 ? 14.334 10.945 25.523 1.00 43.88 91 SER A C 1
ATOM 720 O O . SER A 1 91 ? 14.284 10.640 26.705 1.00 43.88 91 SER A O 1
ATOM 722 N N . GLU A 1 92 ? 14.850 10.175 24.562 1.00 38.66 92 GLU A N 1
ATOM 723 C CA . GLU A 1 92 ? 16.151 9.482 24.611 1.00 38.66 92 GLU A CA 1
ATOM 724 C C . GLU A 1 92 ? 16.681 9.409 23.171 1.00 38.66 92 GLU A C 1
ATOM 726 O O . GLU A 1 92 ? 15.847 9.209 22.249 1.00 38.66 92 GLU A O 1
#

Secondary structure (DSSP, 8-state):
-HHHHHHHHHHHHTTT-HHHHHHHHHHHHHHHHHHHHHHHHHTT--------HHHHHHHHHHHHHHHHHHTT-S-HHHHHHHHHHHHS----

pLDDT: mean 74.73, std 11.19, range [38.66, 92.31]

Solvent-accessible surface area (backbone atoms only — not comparable to full-atom values): 5463 Å² total; per-residue (Å²): 119,68,65,62,54,54,51,51,50,42,64,62,45,38,78,78,38,53,66,60,50,50,50,52,51,49,50,53,51,48,53,50,53,50,53,52,48,54,57,31,49,78,68,74,41,76,80,77,74,80,67,58,62,68,59,55,54,49,51,51,52,51,50,54,51,54,52,37,50,77,71,66,80,48,58,71,66,61,49,54,50,51,48,47,60,68,74,59,74,77,92,131

Sequence (92 aa):
MYESWNNSFRSLVGCSHPSIWKTIDNLRKDQNNLQVAILRDSRGQPPRKRGHCSTTELQQKLHNLCSSITDGHKSMEDTMRGLGHTALGRSE

Mean predicted aligned error: 15.56 Å